Protein AF-A0A7X3BZD6-F1 (afdb_monomer_lite)

Foldseek 3Di:
DEAEDCAPPQQCQADPVSDGHNFGYWYKGNPDDQQPPAPDTDIDGDLDCVNPTCVCVVVCVDPVSVVVPQWDWDDDPNDIDIDGRPDDDDDDPPPVVVVDDDDPVRSVVVVD

Secondary structure (DSSP, 8-state):
-EE--SSSSTTTSB-TTS-B-TT--EEE-TTS-TTS-SS---EE--B-TTSTBTTTGGGGGSHHHHHHS-EEEEEETTEEEEEE--------TT--STTPPPPHHHHHHH--

Structure (mmCIF, N/CA/C/O backbone):
data_AF-A0A7X3BZD6-F1
#
_entry.id   AF-A0A7X3BZD6-F1
#
loop_
_atom_site.group_PDB
_atom_site.id
_atom_site.type_symbol
_atom_site.label_atom_id
_atom_site.label_alt_id
_atom_site.label_comp_id
_atom_site.label_asym_id
_atom_site.label_entity_id
_atom_site.label_seq_id
_atom_site.pdbx_PDB_ins_code
_atom_site.Cartn_x
_atom_site.Cartn_y
_atom_site.Cartn_z
_atom_site.occupancy
_atom_site.B_iso_or_equiv
_atom_site.auth_seq_id
_atom_site.auth_comp_id
_atom_site.auth_asym_id
_atom_site.auth_atom_id
_atom_site.pdbx_PDB_model_num
ATOM 1 N N . PRO A 1 1 ? 5.759 5.397 4.211 1.00 92.38 1 PRO A N 1
ATOM 2 C CA . PRO A 1 1 ? 4.951 6.552 3.744 1.00 92.38 1 PRO A CA 1
ATOM 3 C C . PRO A 1 1 ? 4.070 6.100 2.576 1.00 92.38 1 PRO A C 1
ATOM 5 O O . PRO A 1 1 ? 4.495 5.200 1.855 1.00 92.38 1 PRO A O 1
ATOM 8 N N . LEU A 1 2 ? 2.888 6.697 2.412 1.00 95.25 2 LEU A N 1
ATOM 9 C CA . LEU A 1 2 ? 2.027 6.493 1.245 1.00 95.25 2 LEU A CA 1
ATOM 10 C C . LEU A 1 2 ? 2.258 7.640 0.257 1.00 95.25 2 LEU A C 1
ATOM 12 O O . LEU A 1 2 ? 2.204 8.803 0.654 1.00 95.25 2 LEU A O 1
ATOM 16 N N . LEU A 1 3 ? 2.548 7.312 -0.999 1.00 97.00 3 LEU A N 1
ATOM 17 C CA . LEU A 1 3 ? 2.835 8.288 -2.054 1.00 97.00 3 LEU A CA 1
ATOM 18 C C . LEU A 1 3 ? 1.727 8.306 -3.107 1.00 97.00 3 LEU A C 1
ATOM 20 O O . LEU A 1 3 ? 0.904 7.399 -3.161 1.00 97.00 3 LEU A O 1
ATOM 24 N N . GLN A 1 4 ? 1.728 9.320 -3.967 1.00 97.19 4 GLN A N 1
ATOM 25 C CA . GLN A 1 4 ? 0.859 9.375 -5.140 1.00 97.19 4 GLN A CA 1
ATOM 26 C C . GLN A 1 4 ? 1.536 10.187 -6.251 1.00 97.19 4 GLN A C 1
ATOM 28 O O . GLN A 1 4 ? 2.268 11.144 -5.982 1.00 97.19 4 GLN A O 1
ATOM 33 N N . SER A 1 5 ? 1.309 9.797 -7.502 1.00 96.56 5 SER A N 1
ATOM 34 C CA . SER A 1 5 ? 1.787 10.482 -8.709 1.00 96.56 5 SER A CA 1
ATOM 35 C C . SER A 1 5 ? 0.652 10.700 -9.704 1.00 96.56 5 SER A C 1
ATOM 37 O O . SER A 1 5 ? -0.490 10.372 -9.421 1.00 96.56 5 SER A O 1
ATOM 39 N N . GLN A 1 6 ? 0.963 11.278 -10.868 1.00 96.81 6 GLN A N 1
ATOM 40 C CA . GLN A 1 6 ? 0.006 11.466 -11.968 1.00 96.81 6 GLN A CA 1
ATOM 41 C C . GLN A 1 6 ? -0.229 10.182 -12.790 1.00 96.81 6 GLN A C 1
ATOM 43 O O . GLN A 1 6 ? -1.016 10.188 -13.730 1.00 96.81 6 GLN A O 1
ATOM 48 N N . ASP A 1 7 ? 0.465 9.099 -12.443 1.00 96.00 7 ASP A N 1
ATOM 49 C CA . ASP A 1 7 ? 0.370 7.771 -13.040 1.00 96.00 7 ASP A CA 1
ATOM 50 C C . ASP A 1 7 ? 0.639 6.697 -11.967 1.00 96.00 7 ASP A C 1
ATOM 52 O O . ASP A 1 7 ? 1.069 7.017 -10.854 1.00 96.00 7 ASP A O 1
ATOM 56 N N . ASN A 1 8 ? 0.422 5.426 -12.319 1.00 95.38 8 ASN A N 1
ATOM 57 C CA . ASN A 1 8 ? 0.719 4.262 -11.471 1.00 95.38 8 ASN A CA 1
ATOM 58 C C . ASN A 1 8 ? 2.114 3.655 -11.740 1.00 95.38 8 ASN A C 1
ATOM 60 O O . ASN A 1 8 ? 2.372 2.516 -11.358 1.00 95.38 8 ASN A O 1
ATOM 64 N N . VAL A 1 9 ? 3.004 4.373 -12.433 1.00 96.12 9 VAL A N 1
ATOM 65 C CA . VAL A 1 9 ? 4.299 3.855 -12.908 1.00 96.12 9 VAL A CA 1
ATOM 66 C C . VAL A 1 9 ? 5.463 4.437 -12.112 1.00 96.12 9 VAL A C 1
ATOM 68 O O . VAL A 1 9 ? 6.372 3.701 -11.735 1.00 96.12 9 VAL A O 1
ATOM 71 N N . LYS A 1 10 ? 5.435 5.738 -11.804 1.00 96.56 10 LYS A N 1
ATOM 72 C CA . LYS A 1 10 ? 6.554 6.476 -11.198 1.00 96.56 10 LYS A CA 1
ATOM 73 C C . LYS A 1 10 ? 7.119 5.815 -9.941 1.00 96.56 10 LYS A C 1
ATOM 75 O O . LYS A 1 10 ? 8.325 5.854 -9.730 1.00 96.56 10 LYS A O 1
ATOM 80 N N . TYR A 1 11 ? 6.263 5.255 -9.090 1.00 97.81 11 TYR A N 1
ATOM 81 C CA . TYR A 1 11 ? 6.657 4.687 -7.798 1.00 97.81 11 TYR A CA 1
ATOM 82 C C . TYR A 1 11 ? 6.826 3.163 -7.805 1.00 97.81 11 TYR A C 1
ATOM 84 O O . TYR A 1 11 ? 7.094 2.577 -6.754 1.00 97.81 11 TYR A O 1
ATOM 92 N N . LEU A 1 12 ? 6.762 2.529 -8.982 1.00 96.31 12 LEU A N 1
ATOM 93 C CA . LEU A 1 12 ? 7.127 1.121 -9.138 1.00 96.31 12 LEU A CA 1
ATOM 94 C C . LEU A 1 12 ? 8.618 0.895 -8.873 1.00 96.31 12 LEU A C 1
ATOM 96 O O . LEU A 1 12 ? 8.981 -0.121 -8.298 1.00 96.31 12 LEU A O 1
ATOM 100 N N . ASP A 1 13 ? 9.487 1.827 -9.255 1.00 96.75 13 ASP A N 1
ATOM 101 C CA . ASP A 1 13 ? 10.943 1.674 -9.147 1.00 96.75 13 ASP A CA 1
ATOM 102 C C . ASP A 1 13 ? 11.611 2.894 -8.490 1.00 96.75 13 ASP A C 1
ATOM 104 O O . ASP A 1 13 ? 12.793 3.175 -8.715 1.00 96.75 13 ASP A O 1
ATOM 108 N N . ARG A 1 14 ? 10.851 3.650 -7.684 1.00 97.75 14 ARG A N 1
ATOM 109 C CA . ARG A 1 14 ? 11.328 4.837 -6.961 1.00 97.75 14 ARG A CA 1
ATOM 110 C C . ARG A 1 14 ? 10.968 4.809 -5.481 1.00 97.75 14 ARG A C 1
ATOM 112 O O . ARG A 1 14 ? 9.867 4.404 -5.110 1.00 97.75 14 ARG A O 1
ATOM 119 N N . ASN A 1 15 ? 11.886 5.283 -4.641 1.00 96.38 15 ASN A N 1
ATOM 120 C CA . ASN A 1 15 ? 11.665 5.480 -3.209 1.00 96.38 15 ASN A CA 1
ATOM 121 C C . ASN A 1 15 ? 10.884 6.791 -2.944 1.00 96.38 15 ASN A C 1
ATOM 123 O O . ASN A 1 15 ? 10.564 7.548 -3.864 1.00 96.38 15 ASN A O 1
ATOM 127 N N . ALA A 1 16 ? 10.626 7.100 -1.670 1.00 95.81 16 ALA A N 1
ATOM 128 C CA . ALA A 1 16 ? 9.914 8.317 -1.266 1.00 95.81 16 ALA A CA 1
ATOM 129 C C . ALA A 1 16 ? 10.637 9.637 -1.588 1.00 95.81 16 ALA A C 1
ATOM 131 O O . ALA A 1 16 ? 9.989 10.679 -1.656 1.00 95.81 16 ALA A O 1
ATOM 132 N N . PHE A 1 17 ? 11.950 9.594 -1.812 1.00 96.19 17 PHE A N 1
ATOM 133 C CA . PHE A 1 17 ? 12.758 10.742 -2.225 1.00 96.19 17 PHE A CA 1
ATOM 134 C C . PHE A 1 17 ? 12.823 10.898 -3.752 1.00 96.19 17 PHE A C 1
ATOM 136 O O . PHE A 1 17 ? 13.252 11.937 -4.244 1.00 96.19 17 PHE A O 1
ATOM 143 N N . GLY A 1 18 ? 12.338 9.906 -4.507 1.00 94.25 18 GLY A N 1
ATOM 144 C CA . GLY A 1 18 ? 12.381 9.892 -5.966 1.00 94.25 18 GLY A CA 1
ATOM 145 C C . GLY A 1 18 ? 13.636 9.248 -6.557 1.00 94.25 18 GLY A C 1
ATOM 146 O O . GLY A 1 18 ? 13.840 9.368 -7.764 1.00 94.25 18 GLY A O 1
ATOM 147 N N . ASP A 1 19 ? 14.442 8.543 -5.758 1.00 97.69 19 ASP A N 1
ATOM 148 C CA . ASP A 1 19 ? 15.609 7.795 -6.245 1.00 97.69 19 ASP A CA 1
ATOM 149 C C . ASP A 1 19 ? 15.228 6.379 -6.680 1.00 97.69 19 ASP A C 1
ATOM 151 O O . ASP A 1 19 ? 14.292 5.785 -6.138 1.00 97.69 19 ASP A O 1
ATOM 155 N N . TYR A 1 20 ? 15.984 5.811 -7.624 1.00 97.31 20 TYR A N 1
ATOM 156 C CA . TYR A 1 20 ? 15.794 4.433 -8.085 1.00 97.31 20 TYR A CA 1
ATOM 157 C C . TYR A 1 20 ? 15.957 3.410 -6.952 1.00 97.31 20 TYR A C 1
ATOM 159 O O . TYR A 1 20 ? 16.947 3.424 -6.221 1.00 97.31 20 TYR A O 1
ATOM 167 N N . THR A 1 21 ? 15.013 2.474 -6.850 1.00 96.00 21 THR A N 1
ATOM 168 C CA . THR A 1 21 ? 15.124 1.279 -6.001 1.00 96.00 21 THR A CA 1
ATOM 169 C C . THR A 1 21 ? 14.257 0.148 -6.542 1.00 96.00 21 THR A C 1
ATOM 171 O O . THR A 1 21 ? 13.138 0.373 -6.998 1.00 96.00 21 THR A O 1
ATOM 174 N N . ILE A 1 22 ? 14.737 -1.091 -6.415 1.00 93.25 22 ILE A N 1
ATOM 175 C CA . ILE A 1 22 ? 13.986 -2.291 -6.813 1.00 93.25 22 ILE A CA 1
ATOM 176 C C . ILE A 1 22 ? 12.738 -2.531 -5.952 1.00 93.25 22 ILE A C 1
ATOM 178 O O . ILE A 1 22 ? 11.808 -3.199 -6.381 1.00 93.25 22 ILE A O 1
ATOM 182 N N . THR A 1 23 ? 12.706 -1.992 -4.733 1.00 94.19 23 THR A N 1
ATOM 183 C CA . THR A 1 23 ? 11.569 -2.159 -3.817 1.00 94.19 23 THR A CA 1
ATOM 184 C C . THR A 1 23 ? 10.399 -1.233 -4.137 1.00 94.19 23 THR A C 1
ATOM 186 O O . THR A 1 23 ? 9.331 -1.401 -3.551 1.00 94.19 23 THR A O 1
ATOM 189 N N . GLY A 1 24 ? 10.604 -0.226 -4.993 1.00 96.44 24 GLY A N 1
ATOM 190 C CA . GLY A 1 24 ? 9.650 0.859 -5.220 1.00 96.44 24 GLY A CA 1
ATOM 191 C C . GLY A 1 24 ? 9.191 1.540 -3.927 1.00 96.44 24 GLY A C 1
ATOM 192 O O . GLY A 1 24 ? 9.945 1.647 -2.951 1.00 96.44 24 GLY A O 1
ATOM 193 N N . SER A 1 25 ? 7.933 1.981 -3.932 1.00 97.75 25 SER A N 1
ATOM 194 C CA . SER A 1 25 ? 7.228 2.557 -2.783 1.00 97.75 25 SER A CA 1
ATOM 195 C C . SER A 1 25 ? 5.831 1.946 -2.606 1.00 97.75 25 SER A C 1
ATOM 197 O O . SER A 1 25 ? 5.345 1.227 -3.473 1.00 97.75 25 SER A O 1
ATOM 199 N N . ILE A 1 26 ? 5.183 2.240 -1.474 1.00 97.38 26 ILE A N 1
ATOM 200 C CA . ILE A 1 26 ? 3.738 2.040 -1.310 1.00 97.38 26 ILE A CA 1
ATOM 201 C C . ILE A 1 26 ? 3.042 3.296 -1.839 1.00 97.38 26 ILE A C 1
ATOM 203 O O . ILE A 1 26 ? 3.357 4.402 -1.384 1.00 97.38 26 ILE A O 1
ATOM 207 N N . PHE A 1 27 ? 2.129 3.152 -2.798 1.00 97.56 27 PHE A N 1
ATOM 208 C CA . PHE A 1 27 ? 1.502 4.297 -3.462 1.00 97.56 27 PHE A CA 1
ATOM 209 C C . PHE A 1 27 ? 0.012 4.094 -3.748 1.00 97.56 27 PHE A C 1
ATOM 211 O O . PHE A 1 27 ? -0.436 2.992 -4.041 1.00 97.56 27 PHE A O 1
ATOM 218 N N . LEU A 1 28 ? -0.750 5.178 -3.646 1.00 96.56 28 LEU A N 1
ATOM 219 C CA . LEU A 1 28 ? -2.165 5.265 -3.993 1.00 96.56 28 LEU A CA 1
ATOM 220 C C . LEU A 1 28 ? -2.312 5.361 -5.518 1.00 96.56 28 LEU A C 1
ATOM 222 O O . LEU A 1 28 ? -1.516 6.045 -6.165 1.00 96.56 28 LEU A O 1
ATOM 226 N N . ASP A 1 29 ? -3.333 4.715 -6.084 1.00 95.00 29 ASP A N 1
ATOM 227 C CA . ASP A 1 29 ? -3.683 4.880 -7.499 1.00 95.00 29 ASP A CA 1
ATOM 228 C C . ASP A 1 29 ? -3.883 6.364 -7.841 1.00 95.00 29 ASP A C 1
ATOM 230 O O . ASP A 1 29 ? -4.519 7.107 -7.088 1.00 95.00 29 ASP A O 1
ATOM 234 N N . TYR A 1 30 ? -3.363 6.807 -8.984 1.00 94.81 30 TYR A N 1
ATOM 235 C CA . TYR A 1 30 ? -3.425 8.215 -9.388 1.00 94.81 30 TYR A CA 1
ATOM 236 C C . TYR A 1 30 ? -4.857 8.758 -9.548 1.00 94.81 30 TYR A C 1
ATOM 238 O O . TYR A 1 30 ? -5.053 9.973 -9.533 1.00 94.81 30 TYR A O 1
ATOM 246 N N . ARG A 1 31 ? -5.852 7.876 -9.723 1.00 92.81 31 ARG A N 1
ATOM 247 C CA . ARG A 1 31 ? -7.258 8.247 -9.954 1.00 92.81 31 ARG A CA 1
ATOM 248 C C . ARG A 1 31 ? -8.027 8.579 -8.675 1.00 92.81 31 ARG A C 1
ATOM 250 O O . ARG A 1 31 ? -9.038 9.265 -8.778 1.00 92.81 31 ARG A O 1
ATOM 257 N N . PHE A 1 32 ? -7.580 8.105 -7.510 1.00 92.19 32 PHE A N 1
ATOM 258 C CA . PHE A 1 32 ? -8.303 8.291 -6.245 1.00 92.19 32 PHE A CA 1
ATOM 259 C C . PHE A 1 32 ? -7.849 9.538 -5.483 1.00 92.19 32 PHE A C 1
ATOM 261 O O . PHE A 1 32 ? -6.709 9.993 -5.585 1.00 92.19 32 PHE A O 1
ATOM 268 N N . ASN A 1 33 ? -8.738 10.089 -4.669 1.00 92.25 33 ASN A N 1
ATOM 269 C CA . ASN A 1 33 ? -8.487 11.245 -3.834 1.00 92.25 33 ASN A CA 1
ATOM 270 C C . ASN A 1 33 ? -7.557 10.874 -2.660 1.00 92.25 33 ASN A C 1
ATOM 272 O O . ASN A 1 33 ? -7.909 10.015 -1.846 1.00 92.25 33 ASN A O 1
ATOM 276 N N . PRO A 1 34 ? -6.413 11.563 -2.480 1.00 91.62 34 PRO A N 1
ATOM 277 C CA . PRO A 1 34 ? -5.473 11.289 -1.385 1.00 91.62 34 PRO A CA 1
ATOM 278 C C . PRO A 1 34 ? -6.042 11.560 0.014 1.00 91.62 34 PRO A C 1
ATOM 280 O O . PRO A 1 34 ? -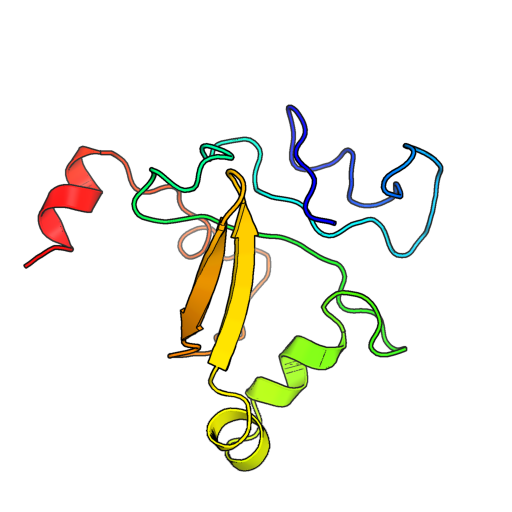5.435 11.187 1.016 1.00 91.62 34 PRO A O 1
ATOM 283 N N . ASN A 1 35 ? -7.207 12.204 0.098 1.00 91.50 35 ASN A N 1
ATOM 284 C CA . ASN A 1 35 ? -7.930 12.424 1.345 1.00 91.50 35 ASN A CA 1
ATOM 285 C C . ASN A 1 35 ? -8.855 11.261 1.732 1.00 91.50 35 ASN A C 1
ATOM 287 O O . ASN A 1 35 ? -9.562 11.397 2.729 1.00 91.50 35 ASN A O 1
ATOM 291 N N . PHE A 1 36 ? -8.864 10.159 0.966 1.00 90.50 36 PHE A N 1
ATOM 292 C CA . PHE A 1 36 ? -9.721 8.988 1.195 1.00 90.50 36 PHE A CA 1
ATOM 293 C C . PHE A 1 36 ? -11.214 9.344 1.276 1.00 90.50 36 PHE A C 1
ATOM 295 O O . PHE A 1 36 ? -11.929 8.893 2.168 1.00 90.50 36 PHE A O 1
ATOM 302 N N . THR A 1 37 ? -11.675 10.215 0.376 1.00 89.94 37 THR A N 1
ATOM 303 C CA . THR A 1 37 ? -13.089 10.622 0.295 1.00 89.94 37 THR A CA 1
ATOM 304 C C . THR A 1 37 ? -13.904 9.798 -0.692 1.00 89.94 37 THR A C 1
ATOM 306 O O . THR A 1 37 ? -15.127 9.893 -0.672 1.00 89.94 37 THR A O 1
ATOM 309 N N . ASP A 1 38 ? -13.240 9.052 -1.573 1.00 88.62 38 ASP A N 1
ATOM 310 C CA . ASP A 1 38 ? -13.903 8.151 -2.515 1.00 88.62 38 ASP A CA 1
ATOM 311 C C . ASP A 1 38 ? -14.401 6.905 -1.779 1.00 88.62 38 ASP A C 1
ATOM 313 O O . ASP A 1 38 ? -13.879 6.554 -0.716 1.00 88.62 38 ASP A O 1
ATOM 317 N N . PHE A 1 39 ? -15.388 6.213 -2.348 1.00 85.94 39 PHE A N 1
ATOM 318 C CA . PHE A 1 39 ? -15.930 5.000 -1.736 1.00 85.94 39 PHE A CA 1
ATOM 319 C C . PHE A 1 39 ? -14.883 3.883 -1.628 1.00 85.94 39 PHE A C 1
ATOM 321 O O . PHE A 1 39 ? -14.826 3.170 -0.627 1.00 85.94 39 PHE A O 1
ATOM 328 N N . ASN A 1 40 ? -14.039 3.741 -2.653 1.00 87.81 40 ASN A N 1
ATOM 329 C CA . ASN A 1 40 ? -12.947 2.778 -2.688 1.00 87.81 40 ASN A CA 1
ATOM 330 C C . ASN A 1 40 ? -11.624 3.480 -3.009 1.00 87.81 40 ASN A C 1
ATOM 332 O O . ASN A 1 40 ? -11.592 4.481 -3.718 1.00 87.81 40 ASN A O 1
ATOM 336 N N . THR A 1 41 ? -10.521 2.924 -2.515 1.00 90.56 41 THR A N 1
ATOM 337 C CA . THR A 1 41 ? -9.164 3.365 -2.844 1.00 90.56 41 THR A CA 1
ATOM 338 C C . THR A 1 41 ? -8.277 2.147 -3.060 1.00 90.56 41 THR A C 1
ATOM 340 O O . THR A 1 41 ? -8.374 1.167 -2.326 1.00 90.56 41 THR A O 1
ATOM 343 N N . ILE A 1 42 ? -7.392 2.203 -4.056 1.00 92.94 42 ILE A N 1
ATOM 344 C CA . ILE A 1 42 ? -6.435 1.126 -4.330 1.00 92.94 42 ILE A CA 1
ATOM 345 C C . ILE A 1 42 ? -5.033 1.611 -3.984 1.00 92.94 42 ILE A C 1
ATOM 347 O O . ILE A 1 42 ? -4.573 2.633 -4.497 1.00 92.94 42 ILE A O 1
ATOM 351 N N . ILE A 1 43 ? -4.355 0.859 -3.119 1.00 95.31 43 ILE A N 1
ATOM 352 C CA . ILE A 1 43 ? -2.964 1.086 -2.733 1.00 95.31 43 ILE A CA 1
ATOM 353 C C . ILE A 1 43 ? -2.122 -0.063 -3.286 1.00 95.31 43 ILE A C 1
ATOM 355 O O . ILE A 1 43 ? -2.417 -1.231 -3.044 1.00 95.31 43 ILE A O 1
ATOM 359 N N . TYR A 1 44 ? -1.053 0.279 -3.994 1.00 95.50 44 TYR A N 1
ATOM 360 C CA . TYR A 1 44 ? -0.108 -0.655 -4.587 1.00 95.50 44 TYR A CA 1
ATOM 361 C C . TYR A 1 44 ? 1.198 -0.706 -3.797 1.00 95.50 44 TYR A C 1
ATOM 363 O O . TYR A 1 44 ? 1.607 0.260 -3.146 1.00 95.50 44 TYR A O 1
ATOM 371 N N . GLY A 1 45 ? 1.885 -1.838 -3.906 1.00 95.88 45 GLY A N 1
ATOM 372 C CA . GLY A 1 45 ? 3.199 -2.052 -3.325 1.00 95.88 45 GLY A CA 1
ATOM 373 C C . GLY A 1 45 ? 3.796 -3.369 -3.796 1.00 95.88 45 GLY A C 1
ATOM 374 O O . GLY A 1 45 ? 3.073 -4.333 -4.043 1.00 95.88 45 GLY A O 1
ATOM 375 N N . HIS A 1 46 ? 5.122 -3.424 -3.913 1.00 95.25 46 HIS A N 1
ATOM 376 C CA . HIS A 1 46 ? 5.806 -4.652 -4.317 1.00 95.25 46 HIS A CA 1
ATOM 377 C C . HIS A 1 46 ? 5.685 -5.753 -3.265 1.00 95.25 46 HIS A C 1
ATOM 379 O O . HIS A 1 46 ? 5.863 -5.514 -2.070 1.00 95.25 46 HIS A O 1
ATOM 385 N N . SER A 1 47 ? 5.467 -6.985 -3.721 1.00 93.44 47 SER A N 1
ATOM 386 C CA . SER A 1 47 ? 5.554 -8.181 -2.882 1.00 93.44 47 SER A CA 1
ATOM 387 C C . SER A 1 47 ? 6.988 -8.719 -2.884 1.00 93.44 47 SER A C 1
ATOM 389 O O . SER A 1 47 ? 7.330 -9.632 -3.639 1.00 93.44 47 SER A O 1
ATOM 391 N N . MET A 1 48 ? 7.851 -8.150 -2.042 1.00 91.94 48 MET A N 1
ATOM 392 C CA . MET A 1 48 ? 9.259 -8.551 -1.981 1.00 91.94 48 MET A CA 1
ATOM 393 C C . MET A 1 48 ? 9.436 -9.906 -1.284 1.00 91.94 48 MET A C 1
ATOM 395 O O . MET A 1 48 ? 8.865 -10.150 -0.223 1.00 91.94 48 MET A O 1
ATOM 399 N N . ALA A 1 49 ? 10.313 -10.766 -1.816 1.00 87.94 49 ALA A N 1
ATOM 400 C CA . ALA A 1 49 ? 10.638 -12.060 -1.200 1.00 87.94 49 ALA A CA 1
ATOM 401 C C . ALA A 1 49 ? 11.222 -11.932 0.222 1.00 87.94 49 ALA A C 1
ATOM 403 O O . ALA A 1 49 ? 11.069 -12.841 1.031 1.00 87.94 49 ALA A O 1
ATOM 404 N N . SER A 1 50 ? 11.846 -10.791 0.535 1.00 89.25 50 SER A N 1
ATOM 405 C CA . SER A 1 50 ? 12.350 -10.454 1.871 1.00 89.25 50 SER A CA 1
ATOM 406 C C . SER A 1 50 ? 11.256 -10.135 2.897 1.00 89.25 50 SER A C 1
ATOM 408 O O . SER A 1 50 ? 11.579 -9.937 4.063 1.00 89.25 50 SER A O 1
ATOM 410 N N . GLY A 1 51 ? 9.990 -10.025 2.480 1.00 89.62 51 GLY A N 1
ATOM 411 C CA . GLY A 1 51 ? 8.884 -9.543 3.314 1.00 89.62 51 GLY A CA 1
ATOM 412 C C . GLY A 1 51 ? 8.737 -8.018 3.335 1.00 89.62 51 GLY A C 1
ATOM 413 O O . GLY A 1 51 ? 7.751 -7.505 3.846 1.00 89.62 51 GLY A O 1
ATOM 414 N N . ALA A 1 52 ? 9.668 -7.265 2.744 1.00 91.12 52 ALA A N 1
ATOM 415 C CA . ALA A 1 52 ? 9.546 -5.811 2.667 1.00 91.12 52 ALA A CA 1
ATOM 416 C C . ALA A 1 52 ? 8.305 -5.369 1.864 1.00 91.12 52 ALA A C 1
ATOM 418 O O . ALA A 1 52 ? 7.833 -6.083 0.973 1.00 91.12 52 ALA A O 1
ATOM 419 N N . MET A 1 53 ? 7.837 -4.146 2.129 1.00 93.69 53 MET A N 1
ATOM 420 C CA . MET A 1 53 ? 6.690 -3.530 1.451 1.00 93.69 53 MET A CA 1
ATOM 421 C C . MET A 1 53 ? 5.412 -4.355 1.662 1.00 93.69 53 MET A C 1
ATOM 423 O O . MET A 1 53 ? 4.969 -4.495 2.79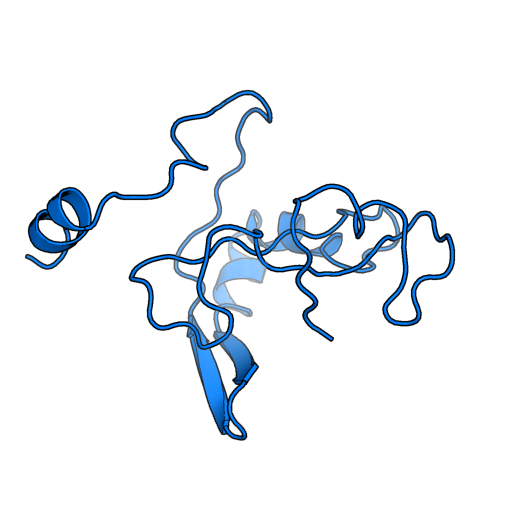6 1.00 93.69 53 MET A O 1
ATOM 427 N N . PHE A 1 54 ? 4.830 -4.916 0.604 1.00 95.69 54 PHE A N 1
ATOM 428 C CA . PHE A 1 54 ? 3.662 -5.797 0.679 1.00 95.69 54 PHE A CA 1
ATOM 429 C C . PHE A 1 54 ? 4.033 -7.286 0.615 1.00 95.69 54 PHE A C 1
ATOM 431 O O . PHE A 1 54 ? 3.163 -8.138 0.455 1.00 95.69 54 PHE A O 1
ATOM 438 N N . GLY A 1 55 ? 5.313 -7.633 0.797 1.00 93.06 55 GLY A N 1
ATOM 439 C CA . GLY A 1 55 ? 5.804 -9.015 0.747 1.00 93.06 55 GLY A CA 1
ATOM 440 C C . GLY A 1 55 ? 5.176 -9.965 1.772 1.00 93.06 55 GLY A C 1
ATOM 441 O O . GLY A 1 55 ? 5.191 -11.182 1.573 1.00 93.06 55 GLY A O 1
ATOM 442 N N . GLU A 1 56 ? 4.600 -9.430 2.850 1.00 94.38 56 GLU A N 1
ATOM 443 C CA . GLU A 1 56 ? 3.901 -10.216 3.870 1.00 94.38 56 GLU A CA 1
ATOM 444 C C . GLU A 1 56 ? 2.386 -10.321 3.657 1.00 94.38 56 GLU A C 1
ATOM 446 O O . GLU A 1 56 ? 1.761 -11.123 4.345 1.00 94.38 56 GLU A O 1
ATOM 451 N N . ILE A 1 57 ? 1.786 -9.615 2.683 1.00 93.56 57 ILE A N 1
ATOM 452 C CA . ILE A 1 57 ? 0.329 -9.683 2.438 1.00 93.56 57 ILE A CA 1
ATOM 453 C C . ILE A 1 57 ? -0.118 -11.119 2.141 1.00 93.56 57 ILE A C 1
ATOM 455 O O . ILE A 1 57 ? -1.158 -11.554 2.623 1.00 93.56 57 ILE A O 1
ATOM 459 N N . LYS A 1 58 ? 0.704 -11.910 1.444 1.00 91.75 58 LYS A N 1
ATOM 460 C CA . LYS A 1 58 ? 0.415 -13.329 1.175 1.00 91.75 58 LYS A CA 1
ATOM 461 C C . LYS A 1 58 ? 0.207 -14.183 2.434 1.00 91.75 58 LYS A C 1
ATOM 463 O O . LYS A 1 58 ? -0.412 -15.236 2.347 1.00 91.75 58 LYS A O 1
ATOM 468 N N . LYS A 1 59 ? 0.707 -13.758 3.604 1.00 95.56 59 LYS A N 1
ATOM 469 C CA . LYS A 1 59 ? 0.484 -14.477 4.869 1.00 95.56 59 LYS A CA 1
ATOM 470 C C . LYS A 1 59 ? -0.982 -14.437 5.298 1.00 95.56 59 LYS A C 1
ATOM 472 O O . LYS A 1 59 ? -1.422 -15.359 5.962 1.00 95.56 59 LYS A O 1
ATOM 477 N N . PHE A 1 60 ? -1.750 -13.430 4.879 1.00 96.19 60 PHE A N 1
ATOM 478 C CA . PHE A 1 60 ? -3.184 -13.331 5.171 1.00 96.19 60 PHE A CA 1
ATOM 479 C C . PHE A 1 60 ? -4.032 -14.401 4.467 1.00 96.19 60 PHE A C 1
ATOM 481 O O . PHE A 1 60 ? -5.205 -14.539 4.794 1.00 96.19 60 PHE A O 1
ATOM 488 N N . ALA A 1 61 ? -3.465 -15.168 3.526 1.00 94.06 61 ALA A N 1
ATOM 489 C CA . ALA A 1 61 ? -4.121 -16.358 2.985 1.00 94.06 61 ALA A CA 1
ATOM 490 C C . ALA A 1 61 ? -4.164 -17.513 4.007 1.00 94.06 61 ALA A C 1
ATOM 492 O O . ALA A 1 61 ? -4.996 -18.411 3.887 1.00 94.06 61 ALA A O 1
ATOM 493 N N . ASP A 1 62 ? -3.291 -17.488 5.020 1.00 96.50 62 ASP A N 1
ATOM 494 C CA . ASP A 1 62 ? -3.381 -18.382 6.168 1.00 96.50 62 ASP A CA 1
ATOM 495 C C . ASP A 1 62 ? -4.439 -17.875 7.156 1.00 96.50 62 ASP A C 1
ATOM 497 O O . ASP A 1 62 ? -4.423 -16.716 7.579 1.00 96.50 62 ASP A O 1
ATOM 501 N N . LYS A 1 63 ? -5.364 -18.760 7.541 1.00 95.81 63 LYS A N 1
ATOM 502 C CA . LYS A 1 63 ? -6.507 -18.404 8.387 1.00 95.81 63 LYS A CA 1
ATOM 503 C C . LYS A 1 63 ? -6.083 -17.946 9.783 1.00 95.81 63 LYS A C 1
ATOM 505 O O . LYS A 1 63 ? -6.672 -17.007 10.312 1.00 95.81 63 LYS A O 1
ATOM 510 N N . GLU A 1 64 ? -5.108 -18.613 10.395 1.00 97.88 64 GLU A N 1
ATOM 511 C CA . GLU A 1 64 ? -4.671 -18.268 11.747 1.00 97.88 64 GLU A CA 1
ATOM 512 C C . GLU A 1 64 ? -3.976 -16.907 11.746 1.00 97.88 64 GLU A C 1
ATOM 514 O O . GLU A 1 64 ? -4.289 -16.048 12.574 1.00 97.88 64 GLU A O 1
ATOM 519 N N . PHE A 1 65 ? -3.104 -16.672 10.762 1.00 97.62 65 PHE A N 1
ATOM 520 C CA . PHE A 1 65 ? -2.469 -15.375 10.577 1.00 97.62 65 PHE A CA 1
ATOM 521 C C . PHE A 1 65 ? -3.505 -14.274 10.333 1.00 97.62 65 PHE A C 1
ATOM 523 O O . PHE A 1 65 ? -3.434 -13.225 10.974 1.00 97.62 65 PHE A O 1
ATOM 530 N N . PHE A 1 66 ? -4.485 -14.516 9.456 1.00 97.31 66 PHE A N 1
ATOM 531 C CA . PHE A 1 66 ? -5.570 -13.577 9.182 1.00 97.31 66 PHE A CA 1
ATOM 532 C C . PHE A 1 66 ? -6.326 -13.208 10.459 1.00 97.31 66 PHE A C 1
ATOM 534 O O . PHE A 1 66 ? -6.413 -12.028 10.792 1.00 97.31 66 PHE A O 1
ATOM 541 N N . ASP A 1 67 ? -6.814 -14.204 11.204 1.00 96.38 67 ASP A N 1
ATOM 542 C CA . ASP A 1 67 ? -7.617 -14.002 12.414 1.00 96.38 67 ASP A CA 1
ATOM 543 C C . ASP A 1 67 ? -6.852 -13.226 13.499 1.00 96.38 67 ASP A C 1
ATOM 545 O O . ASP A 1 67 ? -7.446 -12.427 14.225 1.00 96.38 67 ASP A O 1
ATOM 549 N N . GLN A 1 68 ? -5.532 -13.413 13.586 1.00 97.62 68 GLN A N 1
ATOM 550 C CA . GLN A 1 68 ? -4.671 -12.719 14.548 1.00 97.62 68 GLN A CA 1
ATOM 551 C C . GLN A 1 68 ? -4.287 -11.290 14.123 1.00 97.62 68 GLN A C 1
ATOM 553 O O . GLN A 1 68 ? -3.940 -10.482 14.984 1.00 97.62 68 GLN A O 1
ATOM 558 N N . HIS A 1 69 ? -4.366 -10.951 12.831 1.00 97.00 69 HIS A N 1
ATOM 559 C CA . HIS A 1 69 ? -3.866 -9.682 12.277 1.00 97.00 69 HIS A CA 1
ATOM 560 C C . HIS A 1 69 ? -4.948 -8.868 11.546 1.00 97.00 69 HIS A C 1
ATOM 562 O O . HIS A 1 69 ? -4.638 -8.068 10.666 1.00 97.00 69 HIS A O 1
ATOM 568 N N . ARG A 1 70 ? -6.228 -9.029 11.913 1.00 96.06 70 ARG A N 1
ATOM 569 C CA . ARG A 1 70 ? -7.370 -8.390 11.221 1.00 96.06 70 ARG A CA 1
ATOM 570 C C . ARG A 1 70 ? -7.413 -6.864 11.273 1.00 96.06 70 ARG A C 1
ATOM 572 O O . ARG A 1 70 ? -8.194 -6.271 10.534 1.00 96.06 70 ARG A O 1
ATOM 579 N N . TYR A 1 71 ? -6.629 -6.222 12.131 1.00 96.88 71 TYR A N 1
ATOM 580 C CA . TYR A 1 71 ? -6.712 -4.782 12.351 1.00 96.88 71 TYR A CA 1
ATOM 581 C C . TYR A 1 71 ? -5.374 -4.097 12.112 1.00 96.88 71 TYR A C 1
ATOM 583 O O . TYR A 1 71 ? -4.317 -4.598 12.489 1.00 96.88 71 TYR A O 1
ATOM 591 N N . GLY A 1 72 ? -5.443 -2.912 11.522 1.00 94.81 72 GLY A N 1
ATOM 592 C CA . GLY A 1 72 ? -4.305 -2.027 11.327 1.00 94.81 72 GLY A CA 1
ATOM 593 C C . GLY A 1 72 ? -4.734 -0.570 11.391 1.00 94.81 72 GLY A C 1
ATOM 594 O O . GLY A 1 72 ? -5.842 -0.245 11.826 1.00 94.81 72 GLY A O 1
ATOM 595 N N . SER A 1 73 ? -3.863 0.319 10.931 1.00 95.44 73 SER A N 1
ATOM 596 C CA . SER A 1 73 ? -4.188 1.733 10.838 1.00 95.44 73 SER A CA 1
ATOM 597 C C . SER A 1 73 ? -3.565 2.401 9.623 1.00 95.44 73 SER A C 1
ATOM 599 O O . SER A 1 73 ? -2.565 1.951 9.061 1.00 95.44 73 SER A O 1
ATOM 601 N N . ILE A 1 74 ? -4.189 3.500 9.215 1.00 94.00 74 ILE A N 1
ATOM 602 C CA . ILE A 1 74 ? -3.663 4.430 8.225 1.00 94.00 74 ILE A CA 1
ATOM 603 C C . ILE A 1 74 ? -3.710 5.842 8.793 1.00 94.00 74 ILE A C 1
ATOM 605 O O . ILE A 1 74 ? -4.675 6.240 9.447 1.00 94.00 74 ILE A O 1
ATOM 609 N N . TYR A 1 75 ? -2.655 6.611 8.547 1.00 94.50 75 TYR A N 1
ATOM 610 C CA . TYR A 1 75 ? -2.557 7.998 8.978 1.00 94.50 75 TYR A CA 1
ATOM 611 C C . TYR A 1 75 ? -2.631 8.926 7.769 1.00 94.50 75 TYR A C 1
ATOM 613 O O . TYR A 1 75 ? -1.754 8.902 6.906 1.00 94.50 75 TYR A O 1
ATOM 621 N N . TYR A 1 76 ? -3.666 9.760 7.724 1.00 92.19 76 TYR A N 1
ATOM 622 C CA . TYR A 1 76 ? -3.8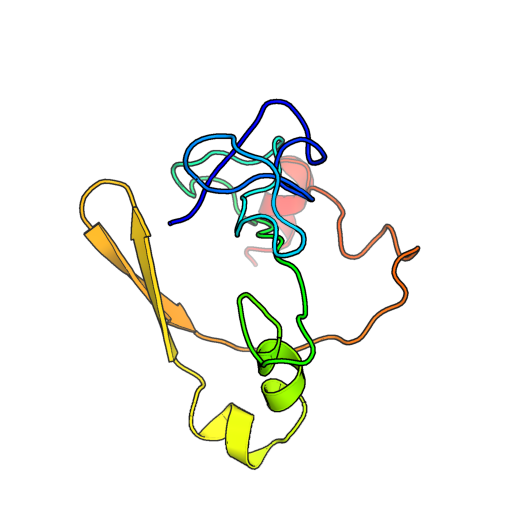41 10.803 6.716 1.00 92.19 76 TYR A CA 1
ATOM 623 C C . TYR A 1 76 ? -4.604 11.984 7.325 1.00 92.19 76 TYR A C 1
ATOM 625 O O . TYR A 1 76 ? -5.280 11.846 8.344 1.00 92.19 76 TYR A O 1
ATOM 633 N N . ASN A 1 77 ? -4.471 13.178 6.743 1.00 91.50 77 ASN A N 1
ATOM 634 C CA . ASN A 1 77 ? -5.154 14.394 7.215 1.00 91.50 77 ASN A CA 1
ATOM 635 C C . ASN A 1 77 ? -4.985 14.680 8.717 1.00 91.50 77 ASN A C 1
ATOM 637 O O . ASN A 1 77 ? -5.906 15.144 9.388 1.00 91.50 77 ASN A O 1
ATOM 641 N N . GLY A 1 78 ? -3.798 14.384 9.254 1.00 94.75 78 GLY A N 1
ATOM 642 C CA . GLY A 1 78 ? -3.471 14.641 10.656 1.00 94.75 78 GLY A CA 1
ATOM 643 C C . GLY A 1 78 ? -4.141 13.693 11.654 1.00 94.75 78 GLY A C 1
ATOM 644 O O . GLY A 1 78 ? -4.133 13.979 12.850 1.00 94.75 78 GLY A O 1
ATOM 645 N N . ARG A 1 79 ? -4.756 12.594 11.195 1.00 95.50 79 ARG A N 1
ATOM 646 C CA . ARG A 1 79 ? -5.481 11.660 12.058 1.00 95.50 79 ARG A CA 1
ATOM 647 C C . ARG A 1 79 ? -5.226 10.209 11.671 1.00 95.50 79 ARG A C 1
ATOM 649 O O . ARG A 1 79 ? -5.245 9.840 10.501 1.00 95.50 79 ARG A O 1
ATOM 656 N N . GLU A 1 80 ? -5.050 9.376 12.687 1.00 96.44 80 GLU A N 1
ATOM 657 C CA . GLU A 1 80 ? -5.030 7.925 12.536 1.00 96.44 80 GLU A CA 1
ATOM 658 C C . GLU A 1 80 ? -6.457 7.379 12.398 1.00 96.44 80 GLU A C 1
ATOM 660 O O . GLU A 1 80 ? -7.382 7.800 13.106 1.00 96.44 80 GLU A O 1
ATOM 665 N N . ARG A 1 81 ? -6.641 6.449 11.464 1.00 94.94 81 ARG A N 1
ATOM 666 C CA . ARG A 1 81 ? -7.890 5.736 11.197 1.00 94.94 81 ARG A CA 1
ATOM 667 C C . ARG A 1 81 ? -7.635 4.242 11.298 1.00 94.94 81 ARG A C 1
ATOM 669 O O . ARG A 1 81 ? -6.637 3.764 10.767 1.00 94.94 81 ARG A O 1
ATOM 676 N N . GLY A 1 82 ? -8.540 3.526 11.958 1.00 96.06 82 GLY A N 1
ATOM 677 C CA . GLY A 1 82 ? -8.499 2.068 11.994 1.00 96.06 82 GLY A CA 1
ATOM 678 C C . GLY A 1 82 ? -8.818 1.479 10.622 1.00 96.06 82 GLY A C 1
ATOM 679 O O . GLY A 1 82 ? -9.664 2.006 9.900 1.00 96.06 82 GLY A O 1
ATOM 680 N N . LEU A 1 83 ? -8.136 0.392 10.289 1.00 95.19 83 LEU A N 1
ATOM 681 C CA . LEU A 1 83 ? -8.411 -0.457 9.140 1.00 95.19 83 LEU A CA 1
ATOM 682 C C . LEU A 1 83 ? -8.832 -1.829 9.655 1.00 95.19 83 LEU A C 1
ATOM 684 O O . LEU A 1 83 ? -8.165 -2.387 10.526 1.00 95.19 83 LEU A O 1
ATOM 688 N N . GLU A 1 84 ? -9.912 -2.368 9.101 1.00 96.56 84 GLU A N 1
ATOM 689 C CA . GLU A 1 84 ? -10.300 -3.762 9.290 1.00 96.56 84 GLU A CA 1
ATOM 690 C C . GLU A 1 84 ? -10.085 -4.517 7.983 1.00 96.56 84 GLU A C 1
ATOM 692 O O . GLU A 1 84 ? -10.597 -4.142 6.928 1.00 96.56 84 GLU A O 1
ATOM 697 N N . ILE A 1 85 ? -9.336 -5.607 8.072 1.00 95.69 85 ILE A N 1
ATOM 698 C CA . ILE A 1 85 ? -9.165 -6.557 6.989 1.00 95.69 85 ILE A CA 1
ATOM 699 C C . ILE A 1 85 ? -10.321 -7.552 7.091 1.00 95.69 85 ILE A C 1
ATOM 701 O O . ILE A 1 85 ? -10.457 -8.312 8.059 1.00 95.69 85 ILE A O 1
ATOM 705 N N . PHE A 1 86 ? -11.187 -7.514 6.082 1.00 94.31 86 PHE A N 1
ATOM 706 C CA . PHE A 1 86 ? -12.371 -8.368 5.994 1.00 94.31 86 PHE A CA 1
ATOM 707 C C . PHE A 1 86 ? -12.236 -9.471 4.937 1.00 94.31 86 PHE A C 1
ATOM 709 O O . PH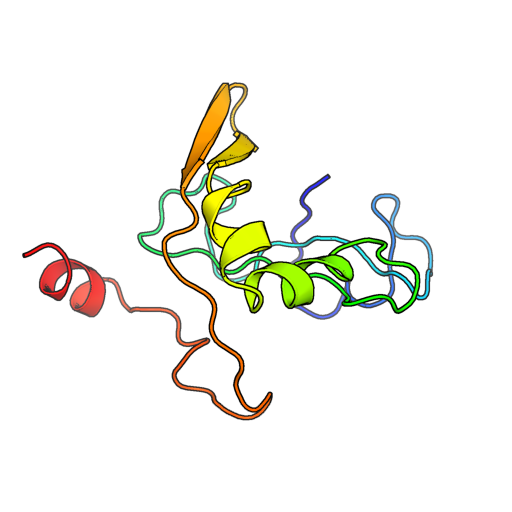E A 1 86 ? -13.035 -10.402 4.929 1.00 94.31 86 PHE A O 1
ATOM 716 N N . GLY A 1 87 ? -11.216 -9.405 4.078 1.00 93.25 87 GLY A N 1
ATOM 717 C CA . GLY A 1 87 ? -10.958 -10.423 3.067 1.00 93.25 87 GLY A CA 1
ATOM 718 C C . GLY A 1 87 ? -9.593 -10.272 2.404 1.00 93.25 87 GLY A C 1
ATOM 719 O O . GLY A 1 87 ? -8.953 -9.225 2.491 1.00 93.25 87 GLY A O 1
ATOM 720 N N . ILE A 1 88 ? -9.170 -11.341 1.736 1.00 92.81 88 ILE A N 1
ATOM 721 C CA . ILE A 1 88 ? -8.008 -11.387 0.850 1.00 92.81 88 ILE A CA 1
ATOM 722 C C . ILE A 1 88 ? -8.420 -12.082 -0.444 1.00 92.81 88 ILE A C 1
ATOM 724 O O . ILE A 1 88 ? -9.173 -13.056 -0.416 1.00 92.81 88 ILE A O 1
ATOM 728 N N . LEU A 1 89 ? -7.936 -11.570 -1.572 1.00 90.56 89 LEU A N 1
ATOM 729 C CA . LEU A 1 89 ? -8.150 -12.161 -2.884 1.00 90.56 89 LEU A CA 1
ATOM 730 C C . LEU A 1 89 ? -6.796 -12.389 -3.557 1.00 90.56 89 LEU A C 1
ATOM 732 O O . LEU A 1 89 ? -5.962 -11.486 -3.599 1.00 90.56 89 LEU A O 1
ATOM 736 N N . GLU A 1 90 ? -6.599 -13.593 -4.087 1.00 89.06 90 GLU A N 1
ATOM 737 C CA . GLU A 1 90 ? -5.523 -13.913 -5.024 1.00 89.06 90 GLU A CA 1
ATOM 738 C C . GLU A 1 90 ? -6.145 -14.049 -6.412 1.00 89.06 90 GLU A C 1
ATOM 740 O O . GLU A 1 90 ? -7.125 -14.769 -6.603 1.00 89.06 90 GLU A O 1
ATOM 745 N N . VAL A 1 91 ? -5.620 -13.283 -7.358 1.00 87.38 91 VAL A N 1
ATOM 746 C CA . VAL A 1 91 ? -6.262 -12.970 -8.637 1.00 87.38 91 VAL A CA 1
ATOM 747 C C . VAL A 1 91 ? -5.207 -12.883 -9.726 1.00 87.38 91 VAL A C 1
ATOM 749 O O . VAL A 1 91 ? -4.032 -12.629 -9.448 1.00 87.38 91 VAL A O 1
ATOM 752 N N . ASP A 1 92 ? -5.626 -13.086 -10.971 1.00 84.38 92 ASP A N 1
ATOM 753 C CA . ASP A 1 92 ? -4.755 -12.869 -12.120 1.00 84.38 92 ASP A CA 1
ATOM 754 C C . ASP A 1 92 ? -4.476 -11.364 -12.284 1.00 84.38 92 ASP A C 1
ATOM 756 O O . ASP A 1 92 ? -5.379 -10.536 -12.170 1.00 84.38 92 ASP A O 1
ATOM 760 N N . ALA A 1 93 ? -3.225 -11.003 -12.577 1.00 77.44 93 ALA A N 1
ATOM 761 C CA . ALA A 1 93 ? -2.819 -9.616 -12.793 1.00 77.44 93 ALA A CA 1
ATOM 762 C C . ALA A 1 93 ? -3.536 -8.948 -13.983 1.00 77.44 93 ALA A C 1
ATOM 764 O O . ALA A 1 93 ? -3.585 -7.720 -14.052 1.00 77.44 93 ALA A O 1
ATOM 765 N N . TYR A 1 94 ? -4.074 -9.734 -14.920 1.00 75.75 94 TYR A N 1
ATOM 766 C CA . TYR A 1 94 ? -4.856 -9.247 -16.056 1.00 75.75 94 TYR A CA 1
ATOM 767 C C . TYR A 1 94 ? -6.363 -9.154 -15.775 1.00 75.75 94 TYR A C 1
ATOM 769 O O . TYR A 1 94 ? -7.112 -8.760 -16.671 1.00 75.75 94 TYR A O 1
ATOM 777 N N . ASP A 1 95 ? -6.826 -9.489 -14.566 1.00 79.25 95 ASP A N 1
ATOM 778 C CA . ASP A 1 95 ? -8.220 -9.283 -14.176 1.00 79.25 95 ASP A CA 1
ATOM 779 C C . ASP A 1 95 ? -8.491 -7.783 -14.001 1.00 79.25 95 ASP A C 1
ATOM 781 O O . ASP A 1 95 ? -8.059 -7.147 -13.042 1.00 79.25 95 ASP A O 1
ATOM 785 N N . THR A 1 96 ? -9.181 -7.180 -14.965 1.00 73.88 96 THR A N 1
ATOM 786 C CA . THR A 1 96 ? -9.469 -5.742 -14.948 1.00 73.88 96 THR A CA 1
ATOM 787 C C . THR A 1 96 ? -10.678 -5.374 -14.095 1.00 73.88 96 THR A C 1
ATOM 789 O O . THR A 1 96 ? -10.833 -4.199 -13.758 1.00 73.88 96 THR A O 1
AT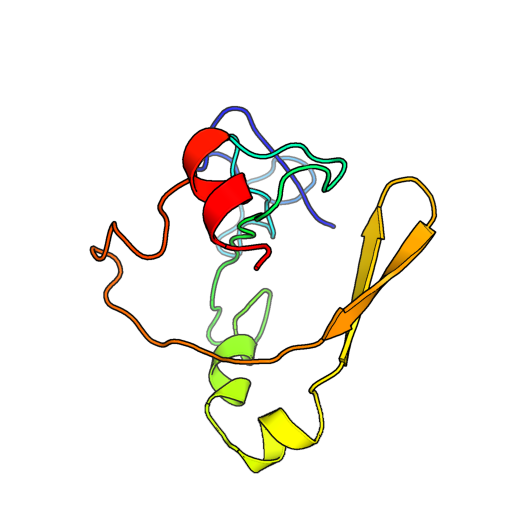OM 792 N N . GLU A 1 97 ? -11.542 -6.331 -13.747 1.00 77.06 97 GLU A N 1
ATOM 793 C CA . GLU A 1 97 ? -12.793 -6.044 -13.036 1.00 77.06 97 GLU A CA 1
ATOM 794 C C . GLU A 1 97 ? -12.532 -5.711 -11.565 1.00 77.06 97 GLU A C 1
ATOM 796 O O . GLU A 1 97 ? -13.152 -4.805 -11.010 1.00 77.06 97 GLU A O 1
ATOM 801 N N . ILE A 1 98 ? -11.548 -6.367 -10.953 1.00 77.50 98 ILE A N 1
ATOM 802 C CA . ILE A 1 98 ? -11.160 -6.132 -9.555 1.00 77.50 98 ILE A CA 1
ATOM 803 C C . ILE A 1 98 ? -10.489 -4.768 -9.321 1.00 77.50 98 ILE A C 1
ATOM 805 O O . ILE A 1 98 ? -10.559 -4.226 -8.219 1.00 77.50 98 ILE A O 1
ATOM 809 N N . TYR A 1 99 ? -9.850 -4.197 -10.348 1.00 73.00 99 TYR A N 1
ATOM 810 C CA . TYR A 1 99 ? -9.152 -2.904 -10.277 1.00 73.00 99 TYR A CA 1
ATOM 811 C C . TYR A 1 99 ? -9.992 -1.753 -10.837 1.00 73.00 99 TYR A C 1
ATOM 813 O O . TYR A 1 99 ? -9.489 -0.642 -11.066 1.00 73.00 99 TYR A O 1
ATOM 821 N N . ARG A 1 100 ? -11.273 -2.018 -11.111 1.00 73.31 100 ARG A N 1
ATOM 822 C CA . ARG A 1 100 ? -12.176 -1.045 -11.700 1.00 73.31 100 ARG A CA 1
ATOM 823 C C . ARG A 1 100 ? -12.468 0.072 -10.703 1.00 73.31 100 ARG A C 1
ATOM 825 O O . ARG A 1 100 ? -12.886 -0.152 -9.571 1.00 73.31 100 ARG A O 1
ATOM 832 N N . THR A 1 101 ? -12.293 1.305 -11.162 1.00 68.25 101 THR A N 1
ATOM 833 C CA . THR A 1 101 ? -12.829 2.478 -10.471 1.00 68.25 101 THR A CA 1
ATOM 834 C C . THR A 1 101 ? -14.344 2.451 -10.608 1.00 68.25 101 THR A C 1
ATOM 836 O O . THR A 1 101 ? -14.854 2.487 -11.734 1.00 68.25 101 THR A O 1
ATOM 839 N N . LEU A 1 102 ? -15.057 2.374 -9.486 1.00 66.06 102 LEU A N 1
ATOM 840 C CA . LEU A 1 102 ? -16.505 2.553 -9.483 1.00 66.06 102 LEU A CA 1
ATOM 841 C C . LEU A 1 102 ? -16.816 3.979 -9.943 1.00 66.06 102 LEU A C 1
ATOM 843 O O . LEU A 1 102 ? -16.125 4.928 -9.570 1.00 66.06 102 LEU A O 1
ATOM 847 N N . SER A 1 103 ? -17.808 4.130 -10.818 1.00 62.91 103 SER A N 1
ATOM 848 C CA . SER A 1 103 ? -18.321 5.462 -11.119 1.00 62.91 103 SER A CA 1
ATOM 849 C C . SER A 1 103 ? -19.206 5.925 -9.964 1.00 62.91 103 SER A C 1
ATOM 851 O O . SER A 1 103 ? -19.780 5.099 -9.257 1.00 62.91 103 SER A O 1
ATOM 853 N N . SER A 1 104 ? -19.399 7.236 -9.811 1.00 58.28 104 SER A N 1
ATOM 854 C CA . SER A 1 104 ? -20.270 7.790 -8.762 1.00 58.28 104 SER A CA 1
ATOM 855 C C . SER A 1 104 ? -21.702 7.232 -8.776 1.00 58.28 104 SER A C 1
ATOM 857 O O . SER A 1 104 ? -22.376 7.240 -7.754 1.00 58.28 104 SER A O 1
ATOM 859 N N . LYS A 1 105 ? -22.174 6.714 -9.919 1.00 54.81 105 LYS A N 1
ATOM 860 C CA . LYS A 1 105 ? -23.480 6.045 -10.039 1.00 54.81 105 LYS A CA 1
ATOM 861 C C . LYS A 1 105 ? -23.481 4.600 -9.532 1.00 54.81 105 LYS A C 1
ATOM 863 O O . LYS A 1 105 ? -24.529 4.105 -9.136 1.00 54.81 105 LYS A O 1
ATOM 868 N N . ASP A 1 106 ? -22.333 3.929 -9.563 1.00 61.44 106 ASP A N 1
ATOM 869 C CA . ASP A 1 106 ? -22.179 2.552 -9.086 1.00 61.44 106 ASP A CA 1
ATOM 870 C C . ASP A 1 106 ? -22.008 2.511 -7.555 1.00 61.44 106 ASP A C 1
ATOM 872 O O . ASP A 1 106 ? -22.433 1.554 -6.909 1.00 61.44 106 ASP A O 1
ATOM 876 N N . GLU A 1 107 ? -21.439 3.570 -6.967 1.00 57.19 107 GLU A N 1
ATOM 877 C CA . GLU A 1 107 ? -21.244 3.725 -5.516 1.00 57.19 107 GLU A CA 1
ATOM 878 C C . GLU A 1 107 ? -22.576 3.824 -4.747 1.00 57.19 107 GLU A C 1
ATOM 880 O O . GLU A 1 107 ? -22.724 3.203 -3.694 1.00 57.19 107 GLU A O 1
ATOM 885 N N . GLU A 1 108 ? -23.583 4.525 -5.290 1.00 54.94 108 GLU A N 1
ATOM 886 C CA . GLU A 1 108 ? -24.918 4.645 -4.670 1.00 54.94 108 GLU A CA 1
ATOM 887 C C . GLU A 1 108 ? -25.648 3.294 -4.551 1.00 54.94 108 GLU A C 1
ATOM 889 O O . GLU A 1 108 ? -26.450 3.097 -3.640 1.00 54.94 108 GLU A O 1
ATOM 894 N N . HIS A 1 109 ? -25.356 2.345 -5.444 1.00 52.03 109 HIS A N 1
ATOM 895 C CA . HIS A 1 109 ? -26.034 1.048 -5.511 1.00 52.03 109 HIS A CA 1
ATOM 896 C C . HIS A 1 109 ? -25.452 -0.015 -4.563 1.00 52.03 109 HIS A C 1
ATOM 898 O O . HIS A 1 109 ? -26.106 -1.028 -4.330 1.00 52.03 109 HIS A O 1
ATOM 904 N N . GLN A 1 110 ? -24.240 0.197 -4.039 1.00 54.31 110 GLN A N 1
ATOM 905 C CA . GLN A 1 110 ? -23.529 -0.733 -3.142 1.00 54.31 110 GLN A CA 1
ATOM 906 C C . GLN A 1 110 ? -23.653 -0.342 -1.656 1.00 54.31 110 GLN A C 1
ATOM 908 O O . GLN A 1 110 ? -23.197 -1.074 -0.782 1.00 54.31 110 GLN A O 1
ATOM 913 N N . ALA A 1 111 ? -24.257 0.814 -1.360 1.00 47.47 111 ALA A N 1
ATOM 914 C CA . ALA A 1 111 ? -24.462 1.327 -0.004 1.00 47.47 111 ALA A CA 1
ATOM 915 C C . ALA A 1 111 ? -25.781 0.858 0.657 1.00 47.47 111 ALA A C 1
ATOM 917 O O . ALA A 1 111 ? -26.167 1.405 1.694 1.00 47.47 111 ALA A O 1
ATOM 918 N N . TYR A 1 112 ? -26.472 -0.128 0.072 1.00 37.38 112 TYR A N 1
ATOM 919 C CA . TYR A 1 112 ? -27.738 -0.704 0.551 1.00 37.38 112 TYR A CA 1
ATOM 920 C C . TYR A 1 112 ? -27.635 -2.227 0.654 1.00 37.38 112 TYR A C 1
ATOM 922 O O . TYR A 1 112 ? -28.221 -2.791 1.606 1.00 37.38 112 TYR A O 1
#

InterPro domains:
  IPR009835 Sortase B family [cd05826] (1-112)
  IPR023365 Sortase domain superfamily [G3DSA:2.40.260.10] (1-112)
  IPR023365 Sortase domain superfamily [SSF63817] (1-108)

Radius of gyration: 15.21 Å; chains: 1; bounding box: 44×33×31 Å

Organism: Streptococcus pneumoniae (NCBI:txid1313)

Sequence (112 aa):
PLLQSQDNVKYLDRNAFGDYTITGSIFLDYRFNPNF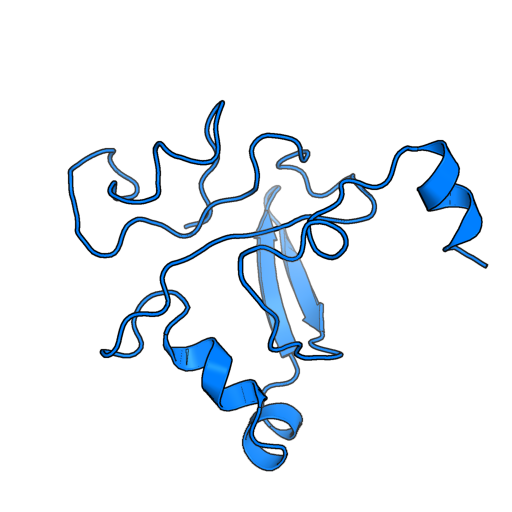TDFNTIIYGHSMASGAMFGEIKKFADKEFFDQHRYGSIYYNGRERGLEIFGILEVDAYDTEIYRTLSSKDEEHQAY

pLDDT: mean 88.88, std 12.82, range [37.38, 97.88]